Protein AF-A0A975H1R0-F1 (afdb_monomer_lite)

Foldseek 3Di:
DDDDDDDDDDDPPPPPPPPPPQFQKKKKWWWDADVNDIDIKIKMKGFDPPQDPVVRVCVQVVVNCVRCVVVVPPRRIDIDMGTDNGDDPDFQKWFALFQVRGIIMGIHPDDPVRLVVVCVVSVVRVTDIDGDD

pLDDT: mean 81.92, std 17.9, range [41.75, 98.25]

Structure (mmCIF, N/CA/C/O backbone):
data_AF-A0A975H1R0-F1
#
_entry.id   AF-A0A975H1R0-F1
#
loop_
_atom_site.group_PDB
_atom_site.id
_atom_site.type_symbol
_atom_site.label_atom_id
_atom_site.label_alt_id
_atom_site.label_comp_id
_atom_site.label_asym_id
_atom_site.label_entity_id
_atom_site.label_seq_id
_atom_site.pdbx_PDB_ins_code
_atom_site.Cartn_x
_atom_site.Cartn_y
_atom_site.Cartn_z
_atom_site.occupancy
_atom_site.B_iso_or_equiv
_atom_site.auth_seq_id
_atom_site.auth_comp_id
_atom_site.auth_asym_id
_atom_site.auth_atom_id
_atom_site.pdbx_PDB_model_num
ATOM 1 N N . MET A 1 1 ? -17.214 66.228 34.906 1.00 41.78 1 MET A N 1
ATOM 2 C CA . MET A 1 1 ? -17.107 65.955 33.453 1.00 41.78 1 MET A CA 1
ATOM 3 C C . MET A 1 1 ? -15.890 65.076 33.206 1.00 41.78 1 MET A C 1
ATOM 5 O O . MET A 1 1 ? -14.903 65.268 33.901 1.00 41.78 1 MET A O 1
ATOM 9 N N . ARG A 1 2 ? -15.972 64.203 32.188 1.00 45.56 2 ARG A N 1
ATOM 10 C CA . ARG A 1 2 ? -14.955 63.267 31.652 1.00 45.56 2 ARG A CA 1
ATOM 11 C C . ARG A 1 2 ? -15.009 61.831 32.190 1.00 45.56 2 ARG A C 1
ATOM 13 O O . ARG A 1 2 ? -14.229 61.376 33.012 1.00 45.56 2 ARG A O 1
ATOM 20 N N . THR A 1 3 ? -16.026 61.191 31.633 1.00 41.75 3 THR A N 1
ATOM 21 C CA . THR A 1 3 ? -16.306 59.784 31.351 1.00 41.75 3 THR A CA 1
ATOM 22 C C . THR A 1 3 ? -15.078 58.872 31.225 1.00 41.75 3 THR A C 1
ATOM 24 O O . THR A 1 3 ? -14.206 59.106 30.390 1.00 41.75 3 THR A O 1
ATOM 27 N N . LEU A 1 4 ? -15.073 57.784 32.001 1.00 47.16 4 LEU A N 1
ATOM 28 C CA . LEU A 1 4 ? -14.262 56.586 31.774 1.00 47.16 4 LEU A CA 1
ATOM 29 C C . LEU A 1 4 ? -14.944 55.757 30.676 1.00 47.16 4 LEU A C 1
ATOM 31 O O . LEU A 1 4 ? -16.048 55.256 30.876 1.00 47.16 4 LEU A O 1
ATOM 35 N N . VAL A 1 5 ? -14.318 55.656 29.504 1.00 52.28 5 VAL A N 1
ATOM 36 C CA . VAL A 1 5 ? -14.782 54.791 28.410 1.00 52.28 5 VAL A CA 1
ATOM 37 C C . VAL A 1 5 ? -14.031 53.469 28.512 1.00 52.28 5 VAL A C 1
ATOM 39 O O . VAL A 1 5 ? -12.879 53.355 28.100 1.00 52.28 5 VAL A O 1
ATOM 42 N N . THR A 1 6 ? -14.687 52.473 29.097 1.00 52.22 6 THR A N 1
ATOM 43 C CA . THR A 1 6 ? -14.224 51.085 29.144 1.00 52.22 6 THR A CA 1
ATOM 44 C C . THR A 1 6 ? -14.507 50.441 27.784 1.00 52.22 6 THR A C 1
ATOM 46 O O . THR A 1 6 ? -15.628 50.024 27.504 1.00 52.22 6 THR A O 1
ATOM 49 N N . LEU A 1 7 ? -13.510 50.401 26.899 1.00 49.81 7 LEU A N 1
ATOM 50 C CA . LEU A 1 7 ? -13.589 49.670 25.631 1.00 49.81 7 LEU A CA 1
ATOM 51 C C . LEU A 1 7 ? -13.420 48.169 25.901 1.00 49.81 7 LEU A C 1
ATOM 53 O O . LEU A 1 7 ? -12.308 47.661 26.016 1.00 49.81 7 LEU A O 1
ATOM 57 N N . ALA A 1 8 ? -14.545 47.464 26.020 1.00 54.66 8 ALA A N 1
ATOM 58 C CA . ALA A 1 8 ? -14.590 46.009 25.995 1.00 54.66 8 ALA A CA 1
ATOM 59 C C . ALA A 1 8 ? -14.333 45.523 24.557 1.00 54.66 8 ALA A C 1
ATOM 61 O O . ALA A 1 8 ? -15.212 45.586 23.698 1.00 54.66 8 ALA A O 1
ATOM 62 N N . LEU A 1 9 ? -13.111 45.060 24.288 1.00 53.06 9 LEU A N 1
ATOM 63 C CA . LEU A 1 9 ? -12.765 44.369 23.047 1.00 53.06 9 LEU A CA 1
ATOM 6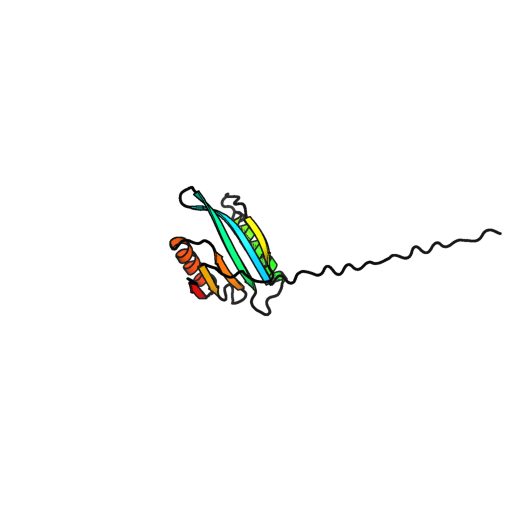4 C C . LEU A 1 9 ? -13.331 42.941 23.113 1.00 53.06 9 LEU A C 1
ATOM 66 O O . LEU A 1 9 ? -12.776 42.066 23.776 1.00 53.06 9 LEU A O 1
ATOM 70 N N . GLY A 1 10 ? -14.472 42.718 22.461 1.00 50.19 10 GLY A N 1
ATOM 71 C CA . GLY A 1 10 ? -15.059 41.392 22.293 1.00 50.19 10 GLY A CA 1
ATOM 72 C C . GLY A 1 10 ? -14.171 40.519 21.406 1.00 50.19 10 GLY A C 1
ATOM 73 O O . GLY A 1 10 ? -14.008 40.793 20.219 1.00 50.19 10 GLY A O 1
ATOM 74 N N . ALA A 1 11 ? -13.592 39.469 21.984 1.00 54.06 11 ALA A N 1
ATOM 75 C CA . ALA A 1 11 ? -12.867 38.447 21.246 1.00 54.06 11 ALA A CA 1
ATOM 76 C C . ALA A 1 11 ? -13.862 37.584 20.449 1.00 54.06 11 ALA A C 1
ATOM 78 O O . ALA A 1 11 ? -14.579 36.756 21.011 1.00 54.06 11 ALA A O 1
ATOM 79 N N . LEU A 1 12 ? -13.901 37.776 19.130 1.00 53.78 12 LEU A N 1
ATOM 80 C CA . LEU A 1 12 ? -14.539 36.854 18.191 1.00 53.78 12 LEU A CA 1
ATOM 81 C C . LEU A 1 12 ? -13.699 35.569 18.124 1.00 53.78 12 LEU A C 1
ATOM 83 O O . LEU A 1 12 ? -12.754 35.462 17.346 1.00 53.78 12 LEU A O 1
ATOM 87 N N . LEU A 1 13 ? -14.031 34.594 18.969 1.00 52.97 13 LEU A N 1
ATOM 88 C CA . LEU A 1 13 ? -13.536 33.221 18.868 1.00 52.97 13 LEU A CA 1
ATOM 89 C C . LEU A 1 13 ? -14.220 32.531 17.682 1.00 52.97 13 LEU A C 1
ATOM 91 O O . LEU A 1 13 ? -15.194 31.797 17.838 1.00 52.97 13 LEU A O 1
ATOM 95 N N . SER A 1 14 ? -13.700 32.764 16.478 1.00 53.84 14 SER A N 1
ATOM 96 C CA . SER A 1 14 ? -13.995 31.928 15.315 1.00 53.84 14 SER A CA 1
ATOM 97 C C . SER A 1 14 ? -13.341 30.564 15.523 1.00 53.84 14 SER A C 1
ATOM 99 O O . SER A 1 14 ? -12.207 30.330 15.105 1.00 53.84 14 SER A O 1
ATOM 101 N N . ALA A 1 15 ? -14.047 29.655 16.194 1.00 53.03 15 ALA A N 1
ATOM 102 C CA . ALA A 1 15 ? -13.714 28.240 16.193 1.00 53.03 15 ALA A CA 1
ATOM 103 C C . ALA A 1 15 ? -13.943 27.702 14.774 1.00 53.03 15 ALA A C 1
ATOM 105 O O . ALA A 1 15 ? -15.008 27.181 14.446 1.00 53.03 15 ALA A O 1
ATOM 106 N N . ALA A 1 16 ? -12.940 27.853 13.911 1.00 51.47 16 ALA A N 1
ATOM 107 C CA . ALA A 1 16 ? -12.832 27.040 12.718 1.00 51.47 16 ALA A CA 1
ATOM 108 C C . ALA A 1 16 ? -12.662 25.597 13.203 1.00 51.47 16 ALA A C 1
ATOM 110 O O . ALA A 1 16 ? -11.559 25.158 13.530 1.00 51.47 16 ALA A O 1
ATOM 111 N N . ALA A 1 17 ? -13.774 24.871 13.312 1.00 51.69 17 ALA A N 1
ATOM 112 C CA . ALA A 1 17 ? -13.741 23.426 13.348 1.00 51.69 17 ALA A CA 1
ATOM 113 C C . ALA A 1 17 ? -13.048 23.003 12.052 1.00 51.69 17 ALA A C 1
ATOM 115 O O . ALA A 1 17 ? -13.652 23.001 10.981 1.00 51.69 17 ALA A O 1
ATOM 116 N N . LEU A 1 18 ? -11.743 22.739 12.140 1.00 47.50 18 LEU A N 1
ATOM 117 C CA . LEU A 1 18 ? -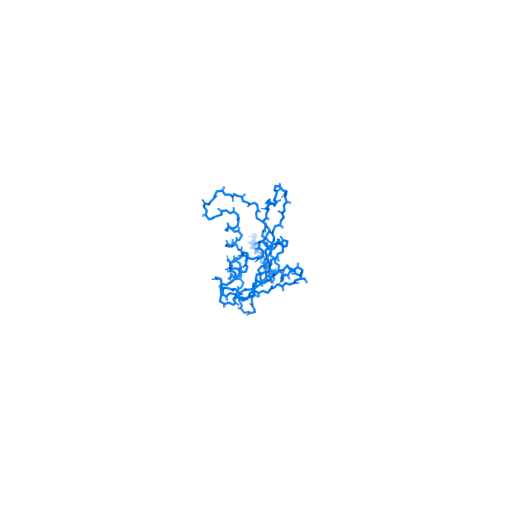10.986 22.067 11.101 1.00 47.50 18 LEU A CA 1
ATOM 118 C C . LEU A 1 18 ? -11.736 20.765 10.850 1.00 47.50 18 LEU A C 1
ATOM 120 O O . LEU A 1 18 ? -11.638 19.830 11.646 1.00 47.50 18 LEU A O 1
ATOM 124 N N . ALA A 1 19 ? -12.541 20.736 9.790 1.00 46.25 19 ALA A N 1
ATOM 125 C CA . ALA A 1 19 ? -13.144 19.528 9.275 1.00 46.25 19 ALA A CA 1
ATOM 126 C C . ALA A 1 19 ? -11.979 18.613 8.901 1.00 46.25 19 ALA A C 1
ATOM 128 O O . ALA A 1 19 ? -11.397 18.710 7.823 1.00 46.25 19 ALA A O 1
ATOM 129 N N . GLN A 1 20 ? -11.552 17.794 9.860 1.00 54.12 20 GLN A N 1
ATOM 130 C CA . GLN A 1 20 ? -10.519 16.807 9.653 1.00 54.12 20 GLN A CA 1
ATOM 131 C C . GLN A 1 20 ? -11.096 15.822 8.646 1.00 54.12 20 GLN A C 1
ATOM 133 O O . GLN A 1 20 ? -11.913 14.979 9.015 1.00 54.12 20 GLN A O 1
ATOM 138 N N . SER A 1 21 ? -10.699 15.966 7.379 1.00 55.09 21 SER A N 1
ATOM 139 C CA . SER A 1 21 ? -11.022 15.011 6.323 1.00 55.09 21 SER A CA 1
ATOM 140 C C . SER A 1 21 ? -10.833 13.593 6.884 1.00 55.09 21 SER A C 1
ATOM 142 O O . SER A 1 21 ? -9.754 13.309 7.431 1.00 55.09 21 SER A O 1
ATOM 144 N N . PRO A 1 22 ? -11.873 12.734 6.871 1.00 78.12 22 PRO A N 1
ATOM 145 C CA . PRO A 1 22 ? -11.831 11.438 7.530 1.00 78.12 22 PRO A CA 1
ATOM 146 C C . PRO A 1 22 ? -11.022 10.468 6.670 1.00 78.12 22 PRO A C 1
ATOM 148 O O . PRO A 1 22 ? -11.566 9.547 6.066 1.00 78.12 22 PRO A O 1
ATOM 151 N N . TYR A 1 23 ? -9.710 10.681 6.590 1.00 84.00 23 TYR A N 1
ATOM 152 C CA . TYR A 1 23 ? -8.829 9.743 5.921 1.00 84.00 23 TYR A CA 1
ATOM 153 C C . TYR A 1 23 ? -8.894 8.393 6.639 1.00 84.00 23 TYR A C 1
ATOM 155 O O . TYR A 1 23 ? -8.859 8.296 7.874 1.00 84.00 23 TYR A O 1
ATOM 163 N N . ARG A 1 24 ? -9.024 7.343 5.836 1.00 93.81 24 ARG A N 1
ATOM 164 C CA . ARG A 1 24 ? -8.988 5.939 6.260 1.00 93.81 24 ARG A CA 1
ATOM 165 C C . ARG A 1 24 ? -7.944 5.156 5.483 1.00 93.81 24 ARG A C 1
ATOM 167 O O . ARG A 1 24 ? -7.794 3.963 5.726 1.00 93.81 24 ARG A O 1
ATOM 174 N N . ALA A 1 25 ? -7.241 5.831 4.585 1.00 97.12 25 ALA A N 1
ATOM 175 C CA . ALA A 1 25 ? -6.172 5.272 3.808 1.00 97.12 25 ALA A CA 1
ATOM 176 C C . ALA A 1 25 ? -5.061 6.295 3.558 1.00 97.12 25 ALA A C 1
ATOM 178 O O . ALA A 1 25 ? -5.247 7.502 3.748 1.00 97.12 25 ALA A O 1
ATOM 179 N N . CYS A 1 26 ? -3.918 5.808 3.099 1.00 97.44 26 CYS A N 1
ATOM 180 C CA . CYS A 1 26 ? -2.874 6.625 2.500 1.00 97.44 26 CYS A CA 1
ATOM 181 C C . CYS A 1 26 ? -2.305 5.919 1.273 1.00 97.44 26 CYS A C 1
ATOM 183 O O . CYS A 1 26 ? -2.224 4.696 1.267 1.00 97.44 26 CYS A O 1
ATOM 185 N N . MET A 1 27 ? -1.903 6.691 0.270 1.00 97.00 27 MET A N 1
ATOM 186 C CA . MET A 1 27 ? -1.067 6.245 -0.838 1.00 97.00 27 MET A CA 1
ATOM 187 C C . MET A 1 27 ? 0.375 6.668 -0.570 1.00 97.00 27 MET A C 1
ATOM 189 O O . MET A 1 27 ? 0.615 7.811 -0.178 1.00 97.00 27 MET A O 1
ATOM 193 N N . ILE A 1 28 ? 1.309 5.754 -0.793 1.00 94.94 28 ILE A N 1
ATOM 194 C CA . ILE A 1 28 ? 2.749 5.959 -0.696 1.00 94.94 28 ILE A CA 1
ATOM 195 C C . ILE A 1 28 ? 3.326 5.662 -2.072 1.00 94.94 28 ILE A C 1
ATOM 197 O O . ILE A 1 28 ? 3.283 4.522 -2.525 1.00 94.94 28 ILE A O 1
ATOM 201 N N . GLU A 1 29 ? 3.840 6.681 -2.744 1.00 91.75 29 GLU A N 1
ATOM 202 C CA . GLU A 1 29 ? 4.440 6.554 -4.070 1.00 91.75 29 GLU A CA 1
ATOM 203 C C . GLU A 1 29 ? 5.954 6.659 -3.934 1.00 91.75 29 GLU A C 1
ATOM 205 O O . GLU A 1 29 ? 6.451 7.646 -3.393 1.00 91.75 29 GLU A O 1
ATOM 210 N N . SER A 1 30 ? 6.680 5.646 -4.407 1.00 82.94 30 SER A N 1
ATOM 211 C CA . SER A 1 30 ? 8.140 5.633 -4.440 1.00 82.94 30 SER A CA 1
ATOM 212 C C . SER A 1 30 ? 8.644 5.622 -5.878 1.00 82.94 30 SER A C 1
ATOM 214 O O . SER A 1 30 ? 8.259 4.780 -6.699 1.00 82.94 30 SER A O 1
ATOM 216 N N . GLU A 1 31 ? 9.539 6.559 -6.187 1.00 78.31 31 GLU A N 1
ATOM 217 C CA . GLU A 1 31 ? 10.286 6.512 -7.438 1.00 78.31 31 GLU A CA 1
ATOM 218 C C . GLU A 1 31 ? 11.232 5.308 -7.437 1.00 78.31 31 GLU A C 1
ATOM 220 O O . GLU A 1 31 ? 11.947 5.027 -6.471 1.00 78.31 31 GLU A O 1
ATOM 225 N N . ARG A 1 32 ? 11.233 4.564 -8.541 1.00 70.94 32 ARG A N 1
ATOM 226 C CA . ARG A 1 32 ? 12.015 3.341 -8.718 1.00 70.94 32 ARG A CA 1
ATOM 227 C C . ARG A 1 32 ? 12.613 3.320 -10.115 1.00 70.94 32 ARG A C 1
ATOM 229 O O . ARG A 1 32 ? 12.055 3.874 -11.060 1.00 70.94 32 ARG A O 1
ATOM 236 N N . ARG A 1 33 ? 13.727 2.609 -10.279 1.00 68.44 33 ARG A N 1
ATOM 237 C CA . ARG A 1 33 ? 14.227 2.236 -11.605 1.00 68.44 33 ARG A CA 1
ATOM 238 C C . ARG A 1 33 ? 13.974 0.757 -11.854 1.00 68.44 33 ARG A C 1
ATOM 240 O O . ARG A 1 33 ? 14.435 -0.078 -11.080 1.00 68.44 33 ARG A O 1
ATOM 247 N N . VAL A 1 34 ? 13.285 0.437 -12.943 1.00 65.25 34 VAL A N 1
ATOM 248 C CA . VAL A 1 34 ? 13.110 -0.936 -13.434 1.00 65.25 34 VAL A CA 1
ATOM 249 C C . VAL A 1 34 ? 13.894 -1.048 -14.733 1.00 65.25 34 VAL A C 1
ATOM 251 O O . VAL A 1 34 ? 13.648 -0.296 -15.670 1.00 65.25 34 VAL A O 1
ATOM 254 N N . MET A 1 35 ? 14.893 -1.937 -14.778 1.00 69.62 35 MET A N 1
ATOM 255 C CA . MET A 1 35 ? 15.788 -2.098 -15.939 1.00 69.62 35 MET A CA 1
ATOM 256 C C . MET A 1 35 ? 16.428 -0.774 -16.415 1.00 69.62 35 MET A C 1
ATOM 258 O O . MET A 1 35 ? 16.671 -0.574 -17.600 1.00 69.62 35 MET A O 1
ATOM 262 N N . GLY A 1 36 ? 16.682 0.156 -15.487 1.00 70.19 36 GLY A N 1
ATOM 263 C CA . GLY A 1 36 ? 17.259 1.475 -15.776 1.00 70.19 36 GLY A CA 1
ATOM 264 C C . GLY A 1 36 ? 16.255 2.561 -16.186 1.00 70.19 36 GLY A C 1
ATOM 265 O O . GLY A 1 36 ? 16.619 3.736 -16.155 1.00 70.19 36 GLY A O 1
ATOM 266 N N . ALA A 1 37 ? 15.000 2.214 -16.488 1.00 73.19 37 ALA A N 1
ATOM 267 C CA . ALA A 1 37 ? 13.944 3.177 -16.794 1.00 73.19 37 ALA A CA 1
ATOM 268 C C . ALA A 1 37 ? 13.242 3.678 -15.514 1.00 73.19 37 ALA A C 1
ATOM 270 O O . ALA A 1 37 ? 13.044 2.883 -14.588 1.00 73.19 37 ALA A O 1
ATOM 271 N N . PRO A 1 38 ? 12.852 4.967 -15.435 1.00 74.38 38 PRO A N 1
ATOM 272 C CA . PRO A 1 38 ? 12.016 5.475 -14.351 1.00 74.38 38 PRO A CA 1
ATOM 273 C C . PRO A 1 38 ? 10.673 4.744 -14.287 1.00 74.38 38 PRO A C 1
ATOM 275 O O . PRO A 1 38 ? 10.047 4.466 -15.307 1.00 74.38 38 PRO A O 1
ATOM 278 N N . SER A 1 39 ? 10.228 4.457 -13.074 1.00 78.25 39 SER A N 1
ATOM 279 C CA . SER A 1 39 ? 8.949 3.822 -12.763 1.00 78.25 39 SER A CA 1
ATOM 280 C C . SER A 1 39 ? 8.473 4.320 -11.402 1.00 78.25 39 SER A C 1
ATOM 282 O O . SER A 1 39 ? 9.295 4.700 -10.567 1.00 78.25 39 SER A O 1
ATOM 284 N N . VAL A 1 40 ? 7.164 4.309 -11.165 1.00 84.06 40 VAL A N 1
ATOM 285 C CA . VAL A 1 40 ? 6.591 4.642 -9.857 1.00 84.06 40 VAL A CA 1
ATOM 286 C C . VAL A 1 40 ? 5.901 3.404 -9.318 1.00 84.06 40 VAL A C 1
ATOM 288 O O . VAL A 1 40 ? 5.015 2.841 -9.959 1.00 84.06 40 VAL A O 1
ATOM 291 N N . ALA A 1 41 ? 6.344 2.979 -8.144 1.00 86.12 41 ALA A N 1
ATOM 292 C CA . ALA A 1 41 ? 5.713 1.927 -7.378 1.00 86.12 41 ALA A CA 1
ATOM 293 C C . ALA A 1 41 ? 4.833 2.582 -6.314 1.00 86.12 41 ALA A C 1
ATOM 295 O O . ALA A 1 41 ? 5.336 3.391 -5.536 1.00 86.12 41 ALA A O 1
ATOM 296 N N . SER A 1 42 ? 3.553 2.214 -6.248 1.00 92.62 42 SER A N 1
ATOM 297 C CA . SER A 1 42 ? 2.642 2.802 -5.261 1.00 92.62 42 SER A CA 1
ATOM 298 C C . SER A 1 42 ? 2.048 1.732 -4.354 1.00 92.62 42 SER A C 1
ATOM 300 O O . SER A 1 42 ? 1.706 0.648 -4.829 1.00 92.62 42 SER A O 1
ATOM 302 N N . ASP A 1 43 ? 1.955 2.030 -3.063 1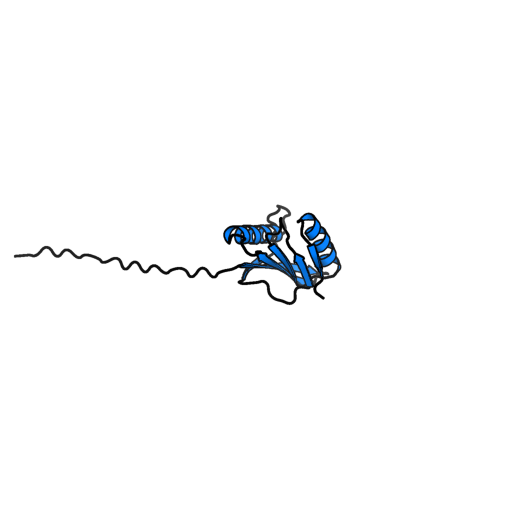.00 95.00 43 ASP A N 1
ATOM 303 C CA . ASP A 1 43 ? 1.302 1.199 -2.052 1.00 95.00 43 ASP A CA 1
ATOM 304 C C . ASP A 1 43 ? 0.181 2.010 -1.408 1.00 95.00 43 ASP A C 1
ATOM 306 O O . ASP A 1 43 ? 0.417 3.131 -0.956 1.00 95.00 43 ASP A O 1
ATOM 310 N N . CYS A 1 44 ? -1.026 1.455 -1.321 1.00 97.62 44 CYS A N 1
ATOM 311 C CA . CYS A 1 44 ? -2.100 2.073 -0.556 1.00 97.62 44 CYS A CA 1
ATOM 312 C C . CYS A 1 44 ? -2.452 1.251 0.676 1.00 97.62 44 CYS A C 1
ATOM 314 O O . CYS A 1 44 ? -2.784 0.074 0.575 1.00 97.62 44 CYS A O 1
ATOM 316 N N . LEU A 1 45 ? -2.426 1.881 1.846 1.00 98.00 45 LEU A N 1
ATOM 317 C CA . LEU A 1 45 ? -2.818 1.251 3.098 1.00 98.00 45 LEU A CA 1
ATOM 318 C C . LEU A 1 45 ? -4.236 1.662 3.447 1.00 98.00 45 LEU A C 1
ATOM 320 O O . LEU A 1 45 ? -4.504 2.851 3.572 1.00 98.00 45 LEU A O 1
ATOM 324 N N . GLN A 1 46 ? -5.124 0.696 3.661 1.00 97.88 46 GLN A N 1
ATOM 325 C CA . GLN A 1 46 ? -6.517 0.903 4.047 1.00 97.88 46 GLN A CA 1
ATOM 326 C C . GLN A 1 46 ? -6.747 0.388 5.465 1.00 97.88 46 GLN A C 1
ATOM 328 O O . GLN A 1 46 ? -6.630 -0.804 5.727 1.00 97.88 46 GLN A O 1
ATOM 333 N N . ALA A 1 47 ? -7.170 1.262 6.373 1.00 97.12 47 ALA A N 1
ATOM 334 C CA . ALA A 1 47 ? -7.485 0.876 7.741 1.00 97.12 47 ALA A CA 1
ATOM 335 C C . ALA A 1 47 ? -8.792 0.071 7.828 1.00 97.12 47 ALA A C 1
ATOM 337 O O . ALA A 1 47 ? -9.855 0.557 7.408 1.00 97.12 47 ALA A O 1
ATOM 338 N N . ALA A 1 48 ? -8.738 -1.090 8.484 1.00 95.12 48 ALA A N 1
ATOM 339 C CA . ALA A 1 48 ? -9.901 -1.900 8.827 1.00 95.12 48 ALA A CA 1
ATOM 340 C C . ALA A 1 48 ? -10.873 -1.135 9.738 1.00 95.12 48 ALA A C 1
ATOM 342 O O . ALA A 1 48 ? -10.487 -0.247 10.510 1.00 95.12 48 ALA A O 1
ATOM 343 N N . LYS A 1 49 ? -12.169 -1.458 9.656 1.00 91.00 49 LYS A N 1
ATOM 344 C CA . LYS A 1 49 ? -13.211 -0.793 10.452 1.00 91.00 49 LYS A CA 1
ATOM 345 C C . LYS A 1 49 ? -12.874 -0.885 11.947 1.00 91.00 49 LYS A C 1
ATOM 347 O O . LYS A 1 49 ? -12.616 -1.965 12.456 1.00 91.00 49 LYS A O 1
ATOM 352 N N . GLY A 1 50 ? -12.907 0.251 12.645 1.00 89.69 50 GLY A N 1
ATOM 353 C CA . GLY A 1 50 ? -12.606 0.332 14.081 1.00 89.69 50 GLY A CA 1
ATOM 354 C C . GLY A 1 50 ? -11.163 0.721 14.420 1.00 89.69 50 GLY A C 1
ATOM 355 O O . GLY A 1 50 ? -10.929 1.224 15.514 1.00 89.69 50 GLY A O 1
ATOM 356 N N . VAL A 1 51 ? -10.215 0.611 13.481 1.00 93.12 51 VAL A N 1
ATOM 357 C CA . VAL A 1 51 ? -8.839 1.094 13.701 1.00 93.12 51 VAL A CA 1
ATOM 358 C C . VAL A 1 51 ? -8.825 2.608 13.914 1.00 93.12 51 VAL A C 1
ATOM 360 O O . VAL A 1 51 ? -9.449 3.360 13.161 1.00 93.12 51 VAL A O 1
ATOM 363 N N . ARG A 1 52 ? -8.107 3.077 14.940 1.00 91.81 52 ARG A N 1
ATOM 364 C CA . ARG A 1 52 ? -7.990 4.508 15.268 1.00 91.81 52 ARG A CA 1
ATOM 365 C C . ARG A 1 52 ? -7.229 5.275 14.182 1.00 91.81 52 ARG A C 1
ATOM 367 O O . ARG A 1 52 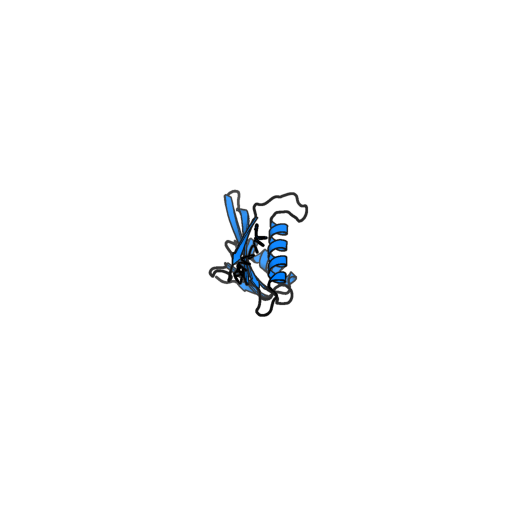? -6.237 4.792 13.645 1.00 91.81 52 ARG A O 1
ATOM 374 N N . ARG A 1 53 ? -7.636 6.522 13.916 1.00 90.12 53 ARG A N 1
ATOM 375 C CA . ARG A 1 53 ? -6.980 7.392 12.914 1.00 90.12 53 ARG A CA 1
ATOM 376 C C . ARG A 1 53 ? -5.492 7.626 13.192 1.00 90.12 53 ARG A C 1
ATOM 378 O O . ARG A 1 53 ? -4.702 7.668 12.261 1.00 90.12 53 ARG A O 1
ATOM 385 N N . ALA A 1 54 ? -5.109 7.733 14.463 1.00 91.31 54 ALA A N 1
ATOM 386 C CA . ALA A 1 54 ? -3.704 7.869 14.839 1.00 91.31 54 ALA A CA 1
ATOM 387 C C . ALA A 1 54 ? -2.872 6.641 14.430 1.00 91.31 54 ALA A C 1
ATOM 389 O O . ALA A 1 54 ? -1.792 6.805 13.891 1.00 91.31 54 ALA A O 1
ATOM 390 N N . ALA A 1 55 ? -3.405 5.422 14.581 1.00 91.94 55 ALA A N 1
ATOM 391 C CA . ALA A 1 55 ? -2.674 4.204 14.224 1.00 91.94 55 ALA A CA 1
ATOM 392 C C . ALA A 1 55 ? -2.432 4.102 12.713 1.00 91.94 55 ALA A C 1
ATOM 394 O O . ALA A 1 55 ? -1.320 3.794 12.296 1.00 91.94 55 ALA A O 1
ATOM 395 N N . ILE A 1 56 ? -3.438 4.421 11.885 1.00 94.25 56 ILE A N 1
ATOM 396 C CA . ILE A 1 56 ? -3.227 4.472 10.429 1.00 94.25 56 ILE A CA 1
ATOM 397 C C . ILE A 1 56 ? -2.248 5.586 10.052 1.00 94.25 56 ILE A C 1
ATOM 399 O O . ILE A 1 56 ? -1.423 5.380 9.168 1.00 94.25 56 ILE A O 1
ATOM 403 N N . LYS A 1 57 ? -2.280 6.732 10.748 1.00 94.06 57 LYS A N 1
ATOM 404 C CA . LYS A 1 57 ? -1.314 7.806 10.513 1.00 94.06 57 LYS A CA 1
ATOM 405 C C . LYS A 1 57 ? 0.118 7.337 10.779 1.00 94.06 57 LYS A C 1
ATOM 407 O O . LYS A 1 57 ? 0.952 7.412 9.881 1.00 94.06 57 LYS A O 1
ATOM 412 N N . ASP A 1 58 ? 0.361 6.811 11.977 1.00 93.81 58 ASP A N 1
ATOM 413 C CA . ASP A 1 58 ? 1.677 6.341 12.416 1.00 93.81 58 ASP A CA 1
ATOM 414 C C . ASP A 1 58 ? 2.208 5.243 11.481 1.00 93.81 58 ASP A C 1
ATOM 416 O O . ASP A 1 58 ? 3.377 5.247 11.098 1.00 93.81 58 ASP A O 1
ATOM 420 N N . ARG A 1 59 ? 1.328 4.336 11.040 1.00 93.50 59 ARG A N 1
ATOM 421 C CA . ARG A 1 59 ? 1.661 3.274 10.088 1.00 93.50 59 ARG A CA 1
ATOM 422 C C . ARG A 1 59 ? 2.097 3.820 8.728 1.00 93.50 59 ARG A C 1
ATOM 424 O O . ARG A 1 59 ? 3.142 3.427 8.214 1.00 93.50 59 ARG A O 1
ATOM 431 N N . CYS A 1 60 ? 1.282 4.695 8.146 1.00 94.88 60 CYS A N 1
ATOM 432 C CA . CYS A 1 60 ? 1.529 5.301 6.843 1.00 94.88 60 CYS A CA 1
ATOM 433 C C . CYS A 1 60 ? 2.840 6.091 6.820 1.00 94.88 60 CYS A C 1
ATOM 435 O O . CYS A 1 60 ? 3.655 5.923 5.917 1.00 94.88 60 CYS A O 1
ATOM 437 N N . GLU A 1 61 ? 3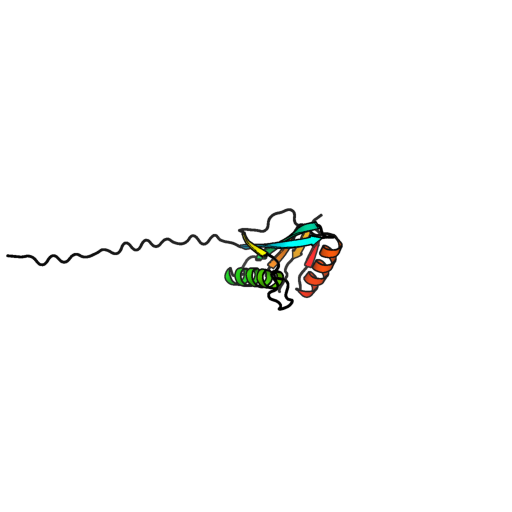.071 6.913 7.843 1.00 93.00 61 GLU A N 1
ATOM 438 C CA . GLU A 1 61 ? 4.300 7.697 7.968 1.00 93.00 61 GLU A CA 1
ATOM 439 C C . GLU A 1 61 ? 5.521 6.807 8.221 1.00 93.00 61 GLU A C 1
ATOM 441 O O . GLU A 1 61 ? 6.571 7.032 7.624 1.00 93.00 61 GLU A O 1
ATOM 446 N N . GLY A 1 62 ? 5.382 5.761 9.042 1.00 90.69 62 GLY A N 1
ATOM 447 C CA . GLY A 1 62 ? 6.452 4.799 9.302 1.00 90.69 62 GLY A CA 1
ATOM 448 C C . GLY A 1 62 ? 6.908 4.067 8.040 1.00 90.69 62 GLY A C 1
ATOM 449 O O . GLY A 1 62 ? 8.108 3.992 7.774 1.00 90.69 62 GLY A O 1
ATOM 450 N N . ILE A 1 63 ? 5.964 3.582 7.226 1.00 89.62 63 ILE A N 1
ATOM 451 C CA . ILE A 1 63 ? 6.284 2.910 5.958 1.00 89.62 63 ILE A CA 1
ATOM 452 C C . ILE A 1 63 ? 6.856 3.900 4.945 1.00 89.62 63 ILE A C 1
ATOM 454 O O . ILE A 1 63 ? 7.865 3.590 4.317 1.00 89.62 63 ILE A O 1
ATOM 458 N N . ALA A 1 64 ? 6.282 5.099 4.815 1.00 89.44 64 ALA A N 1
ATOM 459 C CA . ALA A 1 64 ? 6.811 6.114 3.907 1.00 89.44 64 ALA A CA 1
ATOM 460 C C . ALA A 1 64 ? 8.260 6.490 4.263 1.00 89.44 64 ALA A C 1
ATOM 462 O O . ALA A 1 64 ? 9.117 6.555 3.382 1.00 89.44 64 ALA A O 1
ATOM 463 N N . ASN A 1 65 ? 8.555 6.654 5.557 1.00 87.12 65 ASN A N 1
ATOM 464 C CA . ASN A 1 65 ? 9.902 6.926 6.054 1.00 87.12 65 ASN A CA 1
ATOM 465 C C . ASN A 1 65 ? 10.866 5.755 5.800 1.00 87.12 65 ASN A C 1
ATOM 467 O O . ASN A 1 65 ? 12.000 5.966 5.372 1.00 87.12 65 ASN A O 1
ATOM 471 N N . TYR A 1 66 ? 10.418 4.513 6.016 1.00 83.56 66 TYR A N 1
ATOM 472 C CA . TYR A 1 66 ? 11.214 3.326 5.696 1.00 83.56 66 TYR A CA 1
ATOM 473 C C . TYR A 1 66 ? 11.556 3.263 4.197 1.00 83.56 66 TYR A C 1
ATOM 475 O O . TYR A 1 66 ? 12.722 3.081 3.845 1.00 83.56 66 TYR A O 1
ATOM 483 N N . GLN A 1 67 ? 10.571 3.484 3.317 1.00 79.62 67 GLN A N 1
ATOM 484 C CA . GLN A 1 67 ? 10.763 3.475 1.859 1.00 79.62 67 GLN A CA 1
ATOM 485 C C . GLN A 1 67 ? 11.649 4.625 1.360 1.00 79.62 67 GLN A C 1
ATOM 487 O O . GLN A 1 67 ? 12.416 4.443 0.412 1.00 79.62 67 GLN A O 1
ATOM 492 N N . ALA A 1 68 ? 11.598 5.779 2.030 1.00 79.00 68 ALA A N 1
ATOM 493 C CA . ALA A 1 68 ? 12.455 6.930 1.750 1.00 79.00 68 ALA A CA 1
ATOM 494 C C . ALA A 1 68 ? 13.932 6.724 2.155 1.00 79.00 68 ALA A C 1
ATOM 496 O O . ALA A 1 68 ? 14.739 7.629 1.964 1.00 79.00 68 ALA A O 1
ATOM 497 N N . GLY A 1 69 ? 14.304 5.566 2.720 1.00 69.00 69 GLY A N 1
ATOM 498 C CA . GLY A 1 69 ? 15.681 5.266 3.132 1.00 69.00 69 GLY A CA 1
ATOM 499 C C . GLY A 1 69 ? 15.982 5.506 4.612 1.00 69.00 69 GLY A C 1
ATOM 500 O O . GLY A 1 69 ? 17.133 5.368 5.034 1.00 69.00 69 GLY A O 1
ATOM 501 N N . GLY A 1 70 ? 14.961 5.793 5.428 1.00 57.81 70 GLY A N 1
ATOM 502 C CA . GLY A 1 70 ? 15.076 6.003 6.877 1.00 57.81 70 GLY A CA 1
ATOM 503 C C . GLY A 1 70 ? 15.555 4.784 7.682 1.00 57.81 70 GLY A C 1
ATOM 504 O O . GLY A 1 70 ? 15.754 4.893 8.888 1.00 57.81 70 GLY A O 1
ATOM 505 N N . SER A 1 71 ? 15.780 3.633 7.038 1.00 55.25 71 SER A N 1
ATOM 506 C CA . SER A 1 71 ? 16.378 2.426 7.628 1.00 55.25 71 SER A CA 1
ATOM 507 C C . SER A 1 71 ? 17.912 2.463 7.737 1.00 55.25 71 SER A C 1
ATOM 509 O O . SER A 1 71 ? 18.512 1.495 8.197 1.00 55.25 71 SER A O 1
ATOM 511 N N . GLY A 1 72 ? 18.561 3.562 7.328 1.00 46.62 72 GLY A N 1
ATOM 512 C CA . GLY A 1 72 ? 20.015 3.746 7.443 1.00 46.62 72 GLY A CA 1
ATOM 513 C C . GLY A 1 72 ? 20.835 3.192 6.271 1.00 46.62 72 GLY A C 1
ATOM 514 O O . GLY A 1 72 ? 22.060 3.222 6.324 1.00 46.62 72 GLY A O 1
ATOM 515 N N . LEU A 1 73 ? 20.187 2.733 5.193 1.00 49.81 73 LEU A N 1
ATOM 516 C CA . LEU A 1 73 ? 20.840 2.176 3.993 1.00 49.81 73 LEU A CA 1
ATOM 517 C C . LEU A 1 73 ? 21.094 3.202 2.865 1.00 49.81 73 LEU A C 1
ATOM 519 O O . LEU A 1 73 ? 21.308 2.822 1.717 1.00 49.81 73 LEU A O 1
ATOM 523 N N . GLY A 1 74 ? 21.109 4.502 3.177 1.00 43.47 74 GLY A N 1
ATOM 524 C CA . GLY A 1 74 ? 21.741 5.535 2.338 1.00 43.47 74 GLY A CA 1
ATOM 525 C C . GLY A 1 74 ? 21.065 5.895 1.007 1.00 43.47 74 GLY A C 1
ATOM 526 O O . GLY A 1 74 ? 21.609 6.719 0.277 1.00 43.47 74 GLY A O 1
ATOM 527 N N . ASN A 1 75 ? 19.892 5.345 0.688 1.00 52.91 75 ASN A N 1
ATOM 528 C CA . ASN A 1 75 ? 19.143 5.702 -0.520 1.00 52.91 75 ASN A CA 1
ATOM 529 C C . ASN A 1 75 ? 17.959 6.611 -0.172 1.00 52.91 75 ASN A C 1
ATOM 531 O O . ASN A 1 75 ? 16.910 6.121 0.235 1.00 52.91 75 ASN A O 1
ATOM 535 N N . ASN A 1 76 ? 18.128 7.923 -0.359 1.00 60.16 76 ASN A N 1
ATOM 536 C CA . ASN A 1 76 ? 17.065 8.926 -0.219 1.00 60.16 76 ASN A CA 1
ATOM 537 C C . ASN A 1 76 ? 16.095 8.853 -1.410 1.00 60.16 76 ASN A C 1
ATOM 539 O O . ASN A 1 76 ? 16.129 9.710 -2.295 1.00 60.16 76 ASN A O 1
ATOM 543 N N . ASN A 1 77 ? 15.265 7.813 -1.477 1.00 64.88 77 ASN A N 1
ATOM 544 C CA . ASN A 1 77 ? 14.232 7.743 -2.508 1.00 64.88 77 ASN A CA 1
ATOM 545 C C . ASN A 1 77 ? 13.177 8.823 -2.242 1.00 64.88 77 ASN A C 1
ATOM 547 O O . ASN A 1 77 ? 12.745 9.006 -1.102 1.00 64.88 77 ASN A O 1
ATOM 551 N N . ALA A 1 78 ? 12.754 9.534 -3.289 1.00 66.88 78 ALA A N 1
ATOM 552 C CA . ALA A 1 78 ? 11.610 10.424 -3.188 1.00 66.88 78 ALA A CA 1
ATOM 553 C C . ALA A 1 78 ? 10.358 9.584 -2.908 1.00 66.88 78 ALA A C 1
ATOM 555 O O . ALA A 1 78 ? 9.985 8.724 -3.711 1.00 66.88 78 ALA A O 1
ATOM 556 N N . THR A 1 79 ? 9.735 9.843 -1.759 1.00 81.50 79 THR A N 1
ATOM 557 C CA . THR A 1 79 ? 8.474 9.222 -1.360 1.00 81.50 79 THR A CA 1
ATOM 558 C C . THR A 1 79 ? 7.411 10.301 -1.207 1.00 81.50 79 THR A C 1
ATOM 560 O O . THR A 1 79 ? 7.597 11.248 -0.440 1.00 81.50 79 THR A O 1
ATOM 563 N N . LEU A 1 80 ? 6.286 10.154 -1.905 1.00 90.12 80 LEU A N 1
ATOM 564 C CA . LEU A 1 80 ? 5.108 11.004 -1.742 1.00 90.12 80 LEU A CA 1
ATOM 565 C C . LEU A 1 80 ? 4.051 10.264 -0.918 1.00 90.12 80 LEU A C 1
ATOM 567 O O . LEU A 1 80 ? 3.647 9.160 -1.272 1.00 90.12 80 LEU A O 1
ATOM 571 N N . LEU A 1 81 ? 3.599 10.883 0.175 1.00 92.94 81 LEU A N 1
ATOM 572 C CA . LEU A 1 81 ? 2.523 10.372 1.024 1.00 92.94 81 LEU A CA 1
ATOM 573 C C . LEU A 1 81 ? 1.254 11.207 0.816 1.00 92.94 81 LEU A C 1
ATOM 575 O O . LEU A 1 81 ? 1.217 12.388 1.165 1.00 92.94 81 LEU A O 1
ATOM 579 N N . THR A 1 82 ? 0.196 10.574 0.318 1.00 95.44 82 THR A N 1
ATOM 580 C CA . THR A 1 82 ? -1.101 11.207 0.053 1.00 95.44 82 THR A CA 1
ATOM 581 C C . THR A 1 82 ? -2.190 10.567 0.913 1.00 95.44 82 THR A C 1
ATOM 583 O O . THR A 1 82 ? -2.412 9.362 0.850 1.00 95.44 82 THR A O 1
ATOM 586 N N . TRP A 1 83 ? -2.912 11.357 1.711 1.00 95.50 83 TRP A N 1
ATOM 587 C CA . TRP A 1 83 ? -4.028 10.865 2.532 1.00 95.50 83 TRP A CA 1
ATOM 588 C C . TRP A 1 83 ? -5.302 10.695 1.708 1.00 95.50 83 TRP A C 1
ATOM 590 O O . TRP A 1 83 ? -5.693 11.598 0.970 1.00 95.50 83 TRP A O 1
ATOM 600 N N . LEU A 1 84 ? -5.990 9.566 1.884 1.00 95.81 84 LEU A N 1
ATOM 601 C CA . LEU A 1 84 ? -7.164 9.197 1.097 1.00 95.81 84 LEU A CA 1
ATOM 602 C C . LEU A 1 84 ? -8.341 8.756 1.985 1.00 95.81 84 LEU A C 1
ATOM 604 O O . LEU A 1 84 ? -8.148 8.196 3.072 1.00 95.81 84 LEU A O 1
ATOM 608 N N . PRO A 1 85 ? -9.592 8.959 1.532 1.00 94.31 85 PRO A N 1
ATOM 609 C CA . PRO A 1 85 ? -10.757 8.380 2.196 1.00 94.31 85 PRO A CA 1
ATOM 610 C C . PRO A 1 85 ? -10.800 6.855 2.039 1.00 94.31 85 PRO A C 1
ATOM 612 O O . PRO A 1 85 ? -11.288 6.172 2.932 1.00 94.31 85 PRO A O 1
ATOM 615 N N . GLN A 1 86 ? -10.283 6.319 0.930 1.00 95.69 86 GLN A N 1
ATOM 616 C CA . GLN A 1 86 ? -10.161 4.886 0.678 1.00 95.69 86 GLN A CA 1
ATOM 617 C C . GLN A 1 86 ? -9.108 4.604 -0.397 1.00 95.69 86 GLN A C 1
ATOM 619 O O . GLN A 1 86 ? -8.804 5.494 -1.198 1.00 95.69 86 GLN A O 1
ATOM 624 N N . CYS A 1 87 ? -8.599 3.374 -0.452 1.00 97.25 87 CYS A N 1
ATOM 625 C CA . CYS A 1 87 ? -7.696 2.969 -1.525 1.00 97.25 87 CYS A CA 1
ATOM 626 C C . CYS A 1 87 ? -8.405 2.903 -2.890 1.00 97.25 87 CYS A C 1
ATOM 628 O O . CYS A 1 87 ? -9.533 2.401 -2.970 1.00 97.25 87 CYS A O 1
ATOM 630 N N . PRO A 1 88 ? -7.779 3.415 -3.969 1.00 96.19 88 PRO A N 1
ATOM 631 C CA . PRO A 1 88 ? -8.325 3.311 -5.317 1.00 96.19 88 PRO A CA 1
ATOM 632 C C . PRO A 1 88 ? -8.465 1.855 -5.777 1.00 96.19 88 PRO A C 1
ATOM 634 O O . PRO A 1 88 ? -7.770 0.960 -5.299 1.00 96.19 88 PRO A O 1
ATOM 637 N N . LYS A 1 89 ? -9.344 1.614 -6.750 1.00 95.19 89 LYS A N 1
ATOM 638 C CA . LYS A 1 89 ? -9.406 0.322 -7.453 1.00 95.19 89 LYS A CA 1
ATOM 639 C C . LYS A 1 89 ? -8.205 0.156 -8.398 1.00 95.19 89 LYS A C 1
ATOM 641 O O . LYS A 1 89 ? -7.503 1.128 -8.659 1.00 95.19 89 LYS A O 1
ATOM 646 N N . GLY A 1 90 ? -8.031 -1.050 -8.945 1.00 94.44 90 GLY A N 1
ATOM 647 C CA . GLY A 1 90 ? -6.987 -1.349 -9.936 1.00 94.44 90 GLY A CA 1
ATOM 648 C C . GLY A 1 90 ? -5.609 -1.584 -9.321 1.00 94.44 90 GLY A C 1
ATOM 649 O O . GLY A 1 90 ? -4.612 -1.175 -9.898 1.00 94.44 90 GLY A O 1
ATOM 650 N N . ALA A 1 91 ? -5.570 -2.163 -8.121 1.00 96.75 91 ALA A N 1
ATOM 651 C CA . ALA A 1 91 ? -4.339 -2.715 -7.571 1.00 96.75 91 ALA A CA 1
ATOM 652 C C . ALA A 1 91 ? -4.054 -4.061 -8.243 1.00 96.75 91 ALA A C 1
ATOM 654 O O . ALA A 1 91 ? -5.000 -4.786 -8.533 1.00 96.75 91 ALA A O 1
ATOM 655 N N . ASP A 1 92 ? -2.780 -4.393 -8.426 1.00 95.69 92 ASP A N 1
ATOM 656 C CA . ASP A 1 92 ? -2.347 -5.676 -8.993 1.00 95.69 92 ASP A CA 1
ATOM 657 C C . ASP A 1 92 ? -2.544 -6.815 -7.981 1.00 95.69 92 ASP A C 1
ATOM 659 O O . ASP A 1 92 ? -2.827 -7.955 -8.335 1.00 95.69 92 ASP A O 1
ATOM 663 N N . ALA A 1 93 ? -2.401 -6.496 -6.693 1.00 97.25 93 ALA A N 1
ATOM 664 C CA . ALA A 1 93 ? -2.612 -7.424 -5.594 1.00 97.25 93 ALA A CA 1
ATOM 665 C C . ALA A 1 93 ? -2.929 -6.685 -4.293 1.00 97.25 93 ALA A C 1
ATOM 667 O O . ALA A 1 93 ? -2.747 -5.467 -4.165 1.00 97.25 93 ALA A O 1
ATOM 668 N N . VAL A 1 94 ? -3.374 -7.437 -3.292 1.00 98.12 94 VAL A N 1
ATOM 669 C CA . VAL A 1 94 ? -3.623 -6.931 -1.947 1.00 98.12 94 VAL A CA 1
ATOM 670 C C . VAL A 1 94 ? -3.165 -7.926 -0.884 1.00 98.12 94 VAL A C 1
ATOM 672 O O . VAL A 1 94 ? -3.526 -9.099 -0.908 1.00 98.12 94 VAL A O 1
ATOM 675 N N . CYS A 1 95 ? -2.422 -7.432 0.103 1.00 98.25 95 CYS A N 1
ATOM 676 C CA . CYS A 1 95 ? -2.221 -8.129 1.363 1.00 98.25 95 CYS A CA 1
ATOM 677 C C . CYS A 1 95 ? -3.368 -7.773 2.309 1.00 98.25 95 CYS A C 1
ATOM 679 O O . CYS A 1 95 ? -3.448 -6.654 2.823 1.00 98.25 95 CYS A O 1
ATOM 681 N N . LYS A 1 96 ? -4.303 -8.700 2.503 1.00 98.06 96 LYS A N 1
ATOM 682 C CA . LYS A 1 96 ? -5.451 -8.508 3.390 1.00 98.06 96 LYS A CA 1
ATOM 683 C C . LYS A 1 96 ? -5.064 -8.725 4.842 1.00 98.06 96 LYS A C 1
ATOM 685 O O . LYS A 1 96 ? -4.335 -9.664 5.141 1.00 98.06 96 LYS A O 1
ATOM 690 N N . LYS A 1 97 ? -5.648 -7.936 5.748 1.00 97.06 97 LYS A N 1
ATOM 691 C CA . LYS A 1 97 ? -5.535 -8.137 7.205 1.00 97.06 97 LYS A CA 1
ATOM 692 C C . LYS A 1 97 ? -4.086 -8.188 7.721 1.00 97.06 97 LYS A C 1
ATOM 694 O O . LYS A 1 97 ? -3.806 -8.891 8.690 1.00 97.06 97 LYS A O 1
ATOM 699 N N . ALA A 1 98 ? -3.178 -7.447 7.097 1.00 96.12 98 ALA A N 1
ATOM 700 C CA . ALA A 1 98 ? -1.811 -7.310 7.579 1.00 96.12 98 ALA A CA 1
ATOM 701 C C . ALA A 1 98 ? -1.782 -6.658 8.970 1.00 96.12 98 ALA A C 1
ATOM 703 O O . ALA A 1 98 ? -2.688 -5.897 9.334 1.00 96.12 98 ALA A O 1
ATOM 704 N N . TYR A 1 99 ? -0.714 -6.935 9.722 1.00 93.62 99 TYR A N 1
ATOM 705 C CA . TYR A 1 99 ? -0.466 -6.390 11.057 1.00 93.62 99 TYR A CA 1
ATOM 706 C C . TYR A 1 99 ? -1.648 -6.616 12.003 1.00 93.62 99 TYR A C 1
ATOM 708 O O . TYR A 1 99 ? -2.338 -5.679 12.393 1.00 93.62 99 TYR A O 1
ATOM 716 N N . GLU A 1 100 ? -1.898 -7.884 12.334 1.00 93.00 100 GLU A N 1
ATOM 717 C CA . GLU A 1 100 ? -2.968 -8.291 13.261 1.00 93.00 100 GLU A CA 1
ATOM 718 C C . GLU A 1 100 ? -4.383 -7.905 12.782 1.00 93.00 100 GLU A C 1
ATOM 720 O O . GLU A 1 100 ? -5.317 -7.764 13.571 1.00 93.00 100 GLU A O 1
ATOM 725 N N . GLY A 1 101 ? -4.574 -7.757 11.466 1.00 94.81 101 GLY A N 1
ATOM 726 C CA . GLY A 1 101 ? -5.865 -7.410 10.877 1.00 94.81 101 GLY A CA 1
ATOM 727 C C . GLY A 1 101 ? -6.195 -5.920 10.875 1.00 94.81 101 GLY A C 1
ATOM 728 O O . GLY A 1 101 ? -7.331 -5.553 10.566 1.00 94.81 101 GLY A O 1
ATOM 729 N N . GLU A 1 102 ? -5.237 -5.053 11.203 1.00 94.88 102 GLU A N 1
ATOM 730 C CA . GLU A 1 102 ? -5.473 -3.613 11.270 1.00 94.88 102 GLU A CA 1
ATOM 731 C C . GLU A 1 102 ? -5.592 -2.958 9.888 1.00 94.88 102 GLU A C 1
ATOM 733 O O . GLU A 1 102 ? -6.322 -1.971 9.730 1.00 94.88 102 GLU A O 1
ATOM 738 N N . ILE A 1 103 ? -4.889 -3.475 8.878 1.00 96.38 103 ILE A N 1
ATOM 739 C CA . ILE A 1 103 ? -4.857 -2.850 7.554 1.00 96.38 103 ILE A CA 1
ATOM 740 C C . ILE A 1 103 ? -4.925 -3.863 6.411 1.00 96.38 103 ILE A C 1
ATOM 742 O O . ILE A 1 103 ? -4.481 -5.000 6.528 1.00 96.38 103 ILE A O 1
ATOM 746 N N . ASP A 1 104 ? -5.422 -3.396 5.272 1.00 98.00 104 ASP A N 1
ATOM 747 C CA . ASP A 1 104 ? -5.154 -4.000 3.970 1.00 98.00 104 ASP A CA 1
ATOM 748 C C . ASP A 1 104 ? -4.091 -3.159 3.245 1.00 98.00 104 ASP A C 1
ATOM 750 O O . ASP A 1 104 ? -4.149 -1.927 3.298 1.00 98.00 104 ASP A O 1
ATOM 754 N N . ILE A 1 105 ? -3.158 -3.802 2.542 1.00 97.69 105 ILE A N 1
ATOM 755 C CA . ILE A 1 105 ? -2.114 -3.140 1.744 1.00 97.69 105 ILE A CA 1
ATOM 756 C C . ILE A 1 105 ? -2.335 -3.480 0.273 1.00 97.69 105 ILE A C 1
ATOM 758 O O . ILE A 1 105 ? -2.235 -4.638 -0.113 1.00 97.69 105 ILE A O 1
ATOM 762 N N . TYR A 1 106 ? -2.655 -2.481 -0.541 1.00 97.94 106 TYR A N 1
ATOM 763 C CA . TYR A 1 106 ? -2.890 -2.606 -1.977 1.00 97.94 106 TYR A CA 1
ATOM 764 C C . TYR A 1 106 ? -1.625 -2.216 -2.736 1.00 97.94 106 TYR A C 1
ATOM 766 O O . TYR A 1 106 ? -1.088 -1.131 -2.507 1.00 97.94 106 TYR A O 1
ATOM 774 N N . TYR A 1 107 ? -1.178 -3.071 -3.651 1.00 95.75 107 TYR A N 1
ATOM 775 C CA . TYR A 1 107 ? 0.042 -2.872 -4.427 1.00 95.75 107 TYR A CA 1
ATOM 776 C C . TYR A 1 107 ? -0.305 -2.503 -5.871 1.00 95.75 107 TYR A C 1
ATOM 778 O O . TYR A 1 107 ? -1.082 -3.206 -6.511 1.00 95.75 107 TYR A O 1
ATOM 786 N N . TYR A 1 108 ? 0.272 -1.414 -6.385 1.00 94.12 108 TYR A N 1
ATOM 787 C CA . TYR A 1 108 ? -0.003 -0.899 -7.733 1.00 94.12 108 TYR A CA 1
ATOM 788 C C . TYR A 1 108 ? 1.278 -0.751 -8.539 1.00 94.12 108 TYR A C 1
ATOM 790 O O . TYR A 1 108 ? 2.283 -0.262 -8.012 1.00 94.12 108 TYR A O 1
ATOM 798 N N . ASN A 1 109 ? 1.213 -1.051 -9.832 1.00 90.69 109 ASN A N 1
ATOM 799 C CA . ASN A 1 109 ? 2.331 -0.987 -10.768 1.00 90.69 109 ASN A CA 1
ATOM 800 C C . ASN A 1 109 ? 3.486 -1.903 -10.326 1.00 90.69 109 ASN A C 1
ATOM 802 O O . ASN A 1 109 ? 4.632 -1.470 -10.157 1.00 90.69 109 ASN A O 1
ATOM 806 N N . ARG A 1 110 ? 3.179 -3.174 -10.059 1.00 87.81 110 ARG A N 1
ATOM 807 C CA . ARG A 1 110 ? 4.151 -4.222 -9.732 1.00 87.81 110 ARG A CA 1
ATOM 808 C C . ARG A 1 110 ? 4.327 -5.170 -10.914 1.00 87.81 110 ARG A C 1
ATOM 810 O O . ARG A 1 110 ? 3.379 -5.529 -11.598 1.00 87.81 110 ARG A O 1
ATOM 817 N N . ASN A 1 111 ? 5.559 -5.619 -11.133 1.00 88.12 111 ASN A N 1
ATOM 818 C CA . ASN A 1 111 ? 5.817 -6.783 -11.979 1.00 88.12 111 ASN A CA 1
ATOM 819 C C . ASN A 1 111 ? 5.719 -8.088 -11.167 1.00 88.12 111 ASN A C 1
ATOM 821 O O . ASN A 1 111 ? 5.712 -8.066 -9.937 1.00 88.12 111 ASN A O 1
ATOM 825 N N . SER A 1 112 ? 5.702 -9.234 -11.849 1.00 90.12 112 SER A N 1
ATOM 826 C CA . SER A 1 112 ? 5.533 -10.553 -11.221 1.00 90.12 112 SER A CA 1
ATOM 827 C C . SER A 1 112 ? 6.580 -10.879 -10.149 1.00 90.12 112 SER A C 1
ATOM 829 O O . SER A 1 112 ? 6.234 -11.386 -9.086 1.00 90.12 112 SER A O 1
ATOM 831 N N . ALA A 1 113 ? 7.854 -10.546 -10.379 1.00 88.62 113 ALA A N 1
ATOM 832 C CA . ALA A 1 113 ? 8.914 -10.771 -9.396 1.00 88.62 113 ALA A CA 1
ATOM 833 C C . ALA A 1 113 ? 8.725 -9.908 -8.137 1.00 88.62 113 ALA A C 1
ATOM 835 O O . ALA A 1 113 ? 9.007 -10.351 -7.025 1.00 88.62 113 ALA A O 1
ATOM 836 N N . GLN A 1 114 ? 8.229 -8.679 -8.300 1.00 88.19 114 GLN A N 1
ATOM 837 C CA . GLN A 1 114 ? 7.889 -7.811 -7.176 1.00 88.19 114 GLN A CA 1
ATOM 838 C C . GLN A 1 114 ? 6.670 -8.339 -6.421 1.00 88.19 114 GLN A C 1
ATOM 840 O O . GLN A 1 114 ? 6.715 -8.367 -5.198 1.00 88.19 114 GLN A O 1
ATOM 845 N N . LEU A 1 115 ? 5.618 -8.774 -7.123 1.00 93.12 115 LEU A N 1
ATOM 846 C CA . LEU A 1 115 ? 4.425 -9.354 -6.500 1.00 93.12 115 LEU A CA 1
ATOM 847 C C . LEU A 1 115 ? 4.767 -10.584 -5.657 1.00 93.12 115 LEU A C 1
ATOM 849 O O . LEU A 1 115 ? 4.357 -10.643 -4.504 1.00 93.12 115 LEU A O 1
ATOM 853 N N . ALA A 1 116 ? 5.608 -11.490 -6.164 1.00 93.31 116 ALA A N 1
ATOM 854 C CA . ALA A 1 116 ? 6.077 -12.645 -5.397 1.00 93.31 116 ALA A CA 1
ATOM 855 C C . ALA A 1 116 ? 6.759 -12.230 -4.077 1.00 93.31 116 ALA A C 1
ATOM 857 O O . ALA A 1 116 ? 6.409 -12.727 -3.010 1.00 93.31 116 ALA A O 1
ATOM 858 N N . ALA A 1 117 ? 7.666 -11.247 -4.126 1.00 91.00 117 ALA A N 1
ATOM 859 C CA . ALA A 1 117 ? 8.334 -10.741 -2.926 1.00 91.00 117 ALA A CA 1
ATOM 860 C C . ALA A 1 117 ? 7.373 -10.039 -1.942 1.00 91.00 117 ALA A C 1
ATOM 862 O O . ALA A 1 117 ? 7.594 -10.074 -0.729 1.00 91.00 117 ALA A O 1
ATOM 863 N N . MET A 1 118 ? 6.317 -9.389 -2.445 1.00 93.56 118 MET A N 1
ATOM 864 C CA . MET A 1 118 ? 5.274 -8.798 -1.601 1.00 93.56 118 MET A CA 1
ATOM 865 C C . MET A 1 118 ? 4.395 -9.873 -0.954 1.00 93.56 118 MET A C 1
ATOM 867 O O . MET A 1 118 ? 4.042 -9.712 0.211 1.00 93.56 118 MET A O 1
ATOM 871 N N . GLY A 1 119 ? 4.108 -10.974 -1.654 1.00 95.56 119 GLY A N 1
ATOM 872 C CA . GLY A 1 119 ? 3.444 -12.156 -1.095 1.00 95.56 119 GLY A CA 1
ATOM 873 C C . GLY A 1 119 ? 4.199 -12.718 0.107 1.00 95.56 119 GLY A C 1
ATOM 874 O O . GLY A 1 119 ? 3.647 -12.783 1.204 1.00 95.56 119 GLY A O 1
ATOM 875 N N . ASP A 1 120 ? 5.502 -12.970 -0.050 1.00 94.25 120 ASP A N 1
ATOM 876 C CA . ASP A 1 120 ? 6.365 -13.430 1.049 1.00 94.25 120 ASP A CA 1
ATOM 877 C C . ASP A 1 120 ? 6.394 -12.443 2.234 1.00 94.25 120 ASP A C 1
ATOM 879 O O . ASP A 1 120 ? 6.584 -12.822 3.394 1.00 94.25 120 ASP A O 1
ATOM 883 N N . ASN A 1 121 ? 6.268 -11.141 1.958 1.00 92.88 121 ASN A N 1
ATOM 884 C CA . ASN A 1 121 ? 6.183 -10.122 3.000 1.00 92.88 121 ASN A CA 1
ATOM 885 C C . ASN A 1 121 ? 4.815 -10.105 3.687 1.00 92.88 121 ASN A C 1
ATOM 887 O O . ASN A 1 121 ? 4.766 -9.961 4.905 1.00 92.88 121 ASN A O 1
ATOM 891 N N . CYS A 1 122 ? 3.735 -10.297 2.933 1.00 96.94 122 CYS A N 1
ATOM 892 C CA . CYS A 1 122 ? 2.378 -10.358 3.456 1.00 96.94 122 CYS A CA 1
ATOM 893 C C . CYS A 1 122 ? 2.230 -11.465 4.505 1.00 96.94 122 CYS A C 1
ATOM 895 O O . CYS A 1 122 ? 1.701 -11.220 5.591 1.00 96.94 122 CYS A O 1
ATOM 897 N N . ASP A 1 123 ? 2.790 -12.644 4.232 1.00 94.31 123 ASP A N 1
ATOM 898 C CA . ASP A 1 123 ? 2.775 -13.768 5.171 1.00 94.31 123 ASP A CA 1
ATOM 899 C C . ASP A 1 123 ? 3.542 -13.442 6.463 1.00 94.31 123 ASP A C 1
ATOM 901 O O . ASP A 1 123 ? 3.067 -13.721 7.567 1.00 94.31 123 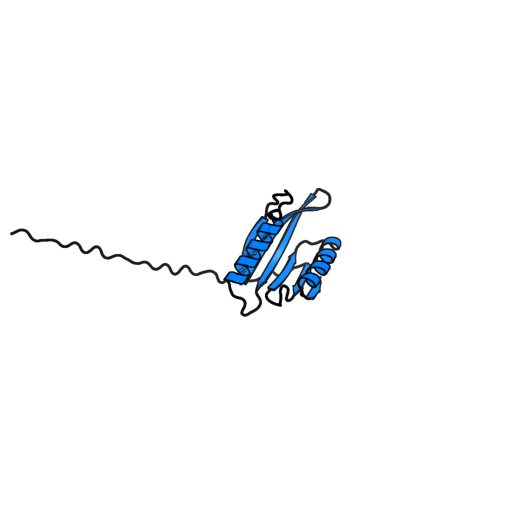ASP A O 1
ATOM 905 N N . ARG A 1 124 ? 4.701 -12.773 6.357 1.00 94.19 124 ARG A N 1
ATOM 906 C CA . ARG A 1 124 ? 5.476 -12.307 7.526 1.00 94.19 124 ARG A CA 1
ATOM 907 C C . ARG A 1 124 ? 4.742 -11.248 8.347 1.00 94.19 124 ARG A C 1
ATOM 909 O O . ARG A 1 124 ? 4.962 -11.153 9.552 1.00 94.19 124 ARG A O 1
ATOM 916 N N . GLU A 1 125 ? 3.883 -10.462 7.711 1.00 92.88 125 GLU A N 1
ATOM 917 C CA . GLU A 1 125 ? 3.025 -9.467 8.361 1.00 92.88 125 GLU A CA 1
ATOM 918 C C . GLU A 1 125 ? 1.731 -10.077 8.934 1.00 92.88 125 GLU A C 1
ATOM 920 O O . GLU A 1 125 ? 0.911 -9.350 9.501 1.00 92.88 125 GLU A O 1
ATOM 925 N N . GLY A 1 126 ? 1.549 -11.400 8.812 1.00 96.31 126 GLY A N 1
ATOM 926 C CA . GLY A 1 126 ? 0.365 -12.129 9.272 1.00 96.31 126 GLY A CA 1
ATOM 927 C C . GLY A 1 126 ? -0.879 -11.895 8.412 1.00 96.31 126 GLY A C 1
ATOM 928 O O . GLY A 1 126 ? -1.995 -12.140 8.874 1.00 96.31 126 GLY A O 1
ATOM 929 N N . GLY A 1 127 ? -0.696 -11.376 7.197 1.00 97.38 127 GLY A N 1
ATOM 930 C CA . GLY A 1 127 ? -1.768 -11.094 6.255 1.00 97.38 127 GLY A CA 1
ATOM 931 C C . GLY A 1 127 ? -2.177 -12.300 5.408 1.00 97.38 127 GLY A C 1
ATOM 932 O O . GLY A 1 127 ? -1.758 -13.434 5.625 1.00 97.38 127 GLY A O 1
ATOM 933 N N . GLN A 1 128 ? -3.052 -12.039 4.439 1.00 98.12 128 GLN A N 1
ATOM 934 C CA . GLN A 1 128 ? -3.540 -13.005 3.456 1.00 98.12 128 GLN A CA 1
ATOM 935 C C . GLN A 1 128 ? -3.351 -12.412 2.060 1.00 98.12 128 GLN A C 1
ATOM 937 O O . GLN A 1 128 ? -3.987 -11.406 1.727 1.00 98.12 128 GLN A O 1
ATOM 942 N N . TRP A 1 129 ? -2.476 -13.014 1.258 1.00 97.75 129 TRP A N 1
ATOM 943 C CA . TRP A 1 129 ? -2.213 -12.561 -0.106 1.00 97.75 129 TRP A CA 1
ATOM 944 C C . TRP A 1 129 ? -3.398 -12.836 -1.041 1.00 97.75 129 TRP A C 1
ATOM 946 O O . TRP A 1 129 ? -4.014 -13.902 -0.977 1.00 97.75 129 TRP A O 1
ATOM 956 N N . VAL A 1 130 ? -3.715 -11.872 -1.908 1.00 97.50 130 VAL A N 1
ATOM 957 C CA . VAL A 1 130 ? -4.733 -11.990 -2.959 1.00 97.50 130 VAL A CA 1
ATOM 958 C C . VAL A 1 130 ? -4.247 -11.265 -4.215 1.00 97.50 130 VAL A C 1
ATOM 960 O O . VAL A 1 130 ? -4.076 -10.045 -4.185 1.00 97.50 130 VAL A O 1
ATOM 963 N N . ASP A 1 131 ? -4.083 -11.996 -5.315 1.00 93.88 131 ASP A N 1
ATOM 964 C CA . ASP A 1 131 ? -3.872 -11.419 -6.649 1.00 93.88 131 ASP A CA 1
ATOM 965 C C . ASP A 1 131 ? -5.191 -10.837 -7.185 1.00 93.88 131 ASP A C 1
ATOM 967 O O . ASP A 1 131 ? -6.268 -11.388 -6.929 1.00 93.88 131 ASP A O 1
ATOM 971 N N . LEU A 1 132 ? -5.129 -9.691 -7.867 1.00 88.06 132 LEU A N 1
ATOM 972 C CA . LEU A 1 132 ? -6.312 -8.915 -8.264 1.00 88.06 132 LEU A CA 1
ATOM 973 C C . LEU A 1 132 ? -6.482 -8.720 -9.783 1.00 88.06 132 LEU A C 1
ATOM 975 O O . LEU A 1 132 ? -7.384 -7.963 -10.136 1.00 88.06 132 LEU A O 1
ATOM 979 N N . ASP A 1 133 ? -5.675 -9.410 -10.605 1.00 63.41 133 ASP A N 1
ATOM 980 C CA . ASP A 1 133 ? -5.720 -9.535 -12.084 1.00 63.41 133 ASP A CA 1
ATOM 981 C C . ASP A 1 133 ? -6.624 -8.549 -12.860 1.00 63.41 133 ASP A C 1
ATOM 983 O O . ASP A 1 133 ? -7.873 -8.700 -12.852 1.00 63.41 133 ASP A O 1
#

Radius of gyration: 22.26 Å; chains: 1; bounding box: 39×80×50 Å

Secondary structure (DSSP, 8-state):
------------------------EEEEEEEEEETTEEEEEEEEEEEPTT--HHHHHHHHHHHHHIIIIITSSS----EEEEEESSPPS--SEEEEEHHHHTEEEEEES--HHHHHHHHHHHHHTT-EEEE--

Sequence (133 aa):
MRTLVTLALGALLSAAALAQSPYRACMIESERRVMGAPSVASDCLQAAKGVRRAAIKDRCEGIANYQAGGSGLGNNNATLLTWLPQCPKGADAVCKKAYEGEIDIYYYNRNSAQLAAMGDNCDREGGQWVDLD

Organism: NCBI:txid2816950